Protein AF-A0A962FN73-F1 (afdb_monomer)

Foldseek 3Di:
DDDDPPPPPQPQAEFEEEEAELDDCVVVQVVVCVVCVVVRYRYHYHYDDHPCNLVQLVDLPDD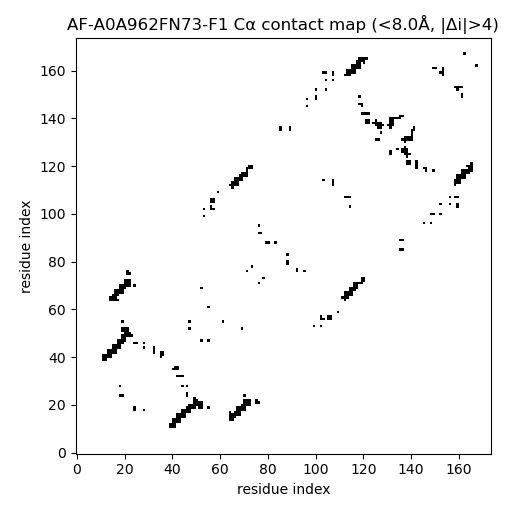QGQAYEYEDECCSQQVDDPPDDLVVSLVSSVVVLVSNLVSNLSSLVNHVHAYEYEQYAQDPDWPVPPCLCPDSRTSVVSSCVSVVSLVVSCVVRVSYHYDYPNVVCVVVDD

Radius of gyration: 19.46 Å; Cα contacts (8 Å, |Δi|>4): 251; chains: 1; bounding box: 41×28×82 Å

Solvent-accessible surface area (backbone atoms only — not comparable to full-atom values): 9858 Å² total; 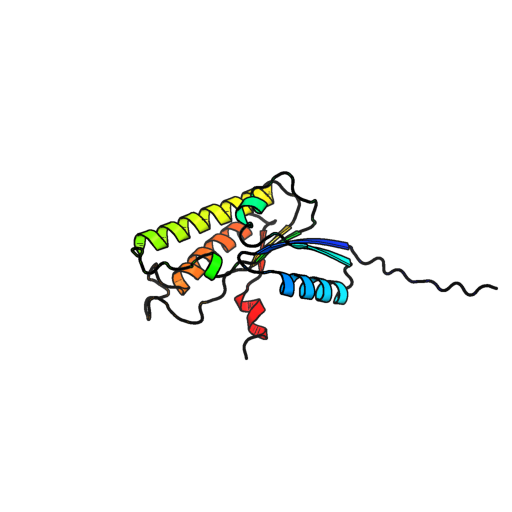per-residue (Å²): 138,81,87,77,80,78,77,77,72,74,85,42,57,71,46,34,36,36,39,31,17,53,50,90,51,67,67,58,53,54,50,49,46,50,55,38,44,78,73,49,31,44,65,49,78,46,74,56,63,73,71,41,45,66,63,57,40,66,48,84,88,61,81,94,43,58,28,36,40,39,44,56,45,63,61,66,64,60,66,79,59,86,90,52,58,64,72,59,54,43,50,53,41,51,52,50,44,52,53,50,52,51,32,52,51,51,32,42,72,76,39,94,30,38,34,37,34,39,34,56,50,81,60,95,62,66,68,44,59,97,39,10,70,78,35,76,73,3,40,47,26,46,37,48,53,49,43,47,54,50,51,56,46,32,75,76,35,86,43,38,44,77,40,58,38,53,68,67,41,61,83,69,60,132

Sequence (174 aa):
MPIGSDETSSSGQSVRLRLLGFSTTDILAKELTRSLAEIGFDSRISQADFGVVMPELMRRDGEAVDGVVVVTDPRGFHARDWRQPSVVAQRHVEEKTIAFVLALDGFAAASPSQVLVTTLPQSAAPLAGALDGHHPDGAAFLVHAFNGALRELARRNPRVGLIDADLAMAAVAP

Mean predicted aligned error: 6.95 Å

Structure (mmCIF, N/CA/C/O backbone):
data_AF-A0A962FN73-F1
#
_entry.id   AF-A0A962FN73-F1
#
loop_
_atom_site.group_PDB
_atom_site.id
_atom_site.type_symbol
_atom_site.label_atom_id
_atom_site.label_alt_id
_atom_site.label_comp_id
_atom_site.label_asym_id
_atom_site.label_entity_id
_atom_site.label_seq_id
_atom_site.pdbx_PDB_ins_code
_atom_site.Cartn_x
_atom_site.Cartn_y
_atom_site.Cartn_z
_atom_site.occupancy
_atom_site.B_iso_or_equiv
_atom_site.auth_seq_id
_atom_site.auth_comp_id
_atom_site.auth_asym_id
_atom_site.auth_atom_id
_atom_site.pdbx_PDB_model_num
ATOM 1 N N . MET A 1 1 ? -8.316 -5.880 57.727 1.00 42.09 1 MET A N 1
ATOM 2 C CA . MET A 1 1 ? -7.790 -5.057 56.622 1.00 42.09 1 MET A CA 1
ATOM 3 C C . MET A 1 1 ? -7.198 -5.990 55.578 1.00 42.09 1 MET A C 1
ATOM 5 O O . MET A 1 1 ? -6.193 -6.615 55.894 1.00 42.09 1 MET A O 1
ATOM 9 N N . PRO A 1 2 ? -7.806 -6.158 54.396 1.00 45.19 2 PRO A N 1
ATOM 10 C CA . PRO A 1 2 ? -7.115 -6.716 53.246 1.00 45.19 2 PRO A CA 1
ATOM 11 C C . PRO A 1 2 ? -6.545 -5.570 52.400 1.00 45.19 2 PRO A C 1
ATOM 13 O O . PRO A 1 2 ? -7.240 -4.601 52.100 1.00 45.19 2 PRO A O 1
ATOM 16 N N . ILE A 1 3 ? -5.262 -5.671 52.064 1.00 46.31 3 ILE A N 1
ATOM 17 C CA . ILE A 1 3 ? -4.584 -4.797 51.106 1.00 46.31 3 ILE A CA 1
ATOM 18 C C . ILE A 1 3 ? -5.033 -5.287 49.729 1.00 46.31 3 ILE A C 1
ATOM 20 O O . ILE A 1 3 ? -4.580 -6.333 49.269 1.00 46.31 3 ILE A O 1
ATOM 24 N N . GLY A 1 4 ? -6.003 -4.594 49.133 1.00 43.25 4 GLY A N 1
ATOM 25 C CA . GLY A 1 4 ? -6.380 -4.810 47.743 1.00 43.25 4 GLY A CA 1
ATOM 26 C C . GLY A 1 4 ? -5.234 -4.338 46.861 1.00 43.25 4 GLY A C 1
ATOM 27 O O . GLY A 1 4 ? -4.915 -3.153 46.838 1.00 43.25 4 GLY A O 1
ATOM 28 N N . SER A 1 5 ? -4.580 -5.274 46.184 1.00 46.34 5 SER A N 1
ATOM 29 C CA . SER A 1 5 ? -3.773 -4.979 45.011 1.00 46.34 5 SER A CA 1
ATOM 30 C C . SER A 1 5 ? -4.728 -4.530 43.910 1.00 46.34 5 SER A C 1
ATOM 32 O O . SER A 1 5 ? -5.339 -5.365 43.244 1.00 46.34 5 SER A O 1
ATOM 34 N N . ASP A 1 6 ? -4.885 -3.214 43.772 1.00 41.16 6 ASP A N 1
ATOM 35 C CA . ASP A 1 6 ? -5.374 -2.592 42.546 1.00 41.16 6 ASP A CA 1
ATOM 36 C C . ASP A 1 6 ? -4.400 -2.977 41.425 1.00 41.16 6 ASP A C 1
ATOM 38 O O . ASP A 1 6 ? -3.370 -2.335 41.210 1.00 41.16 6 ASP A O 1
ATOM 42 N N . GLU A 1 7 ? -4.708 -4.068 40.723 1.00 44.53 7 GLU A N 1
ATOM 43 C CA . GLU A 1 7 ? -4.303 -4.227 39.334 1.00 44.53 7 GLU A CA 1
ATOM 44 C C . GLU A 1 7 ? -4.974 -3.088 38.571 1.00 44.53 7 GLU A C 1
ATOM 46 O O . GLU A 1 7 ? -6.125 -3.174 38.139 1.00 44.53 7 GLU A O 1
ATOM 51 N N . THR A 1 8 ? -4.248 -1.981 38.440 1.00 46.69 8 THR A N 1
ATOM 52 C CA . THR A 1 8 ? -4.511 -0.939 37.459 1.00 46.69 8 THR A CA 1
ATOM 53 C C . THR A 1 8 ? -4.423 -1.571 36.076 1.00 46.69 8 THR A C 1
ATOM 55 O O . THR A 1 8 ? -3.406 -1.507 35.390 1.00 46.69 8 THR A O 1
ATOM 58 N N . SER A 1 9 ? -5.519 -2.211 35.671 1.00 48.31 9 SER A N 1
ATOM 59 C CA . SER A 1 9 ? -5.828 -2.507 34.282 1.00 48.31 9 SER A CA 1
ATOM 60 C C . SER A 1 9 ? -5.787 -1.167 33.561 1.00 48.31 9 SER A C 1
ATOM 62 O O . SER A 1 9 ? -6.710 -0.359 33.691 1.00 48.31 9 SER A O 1
ATOM 64 N N . SER A 1 10 ? -4.680 -0.873 32.877 1.00 51.28 10 SER A N 1
ATOM 65 C CA . SER A 1 10 ? -4.642 0.259 31.968 1.00 51.28 10 SER A CA 1
ATOM 66 C C . SER A 1 10 ? -5.761 0.021 30.965 1.00 51.28 10 SER A C 1
ATOM 68 O O . SER A 1 10 ? -5.783 -0.975 30.245 1.00 51.28 10 SER A O 1
ATOM 70 N N . SER A 1 11 ? -6.749 0.911 30.957 1.00 58.22 11 SER A N 1
ATOM 71 C CA . SER A 1 11 ? -7.767 0.960 29.916 1.00 58.22 11 SER A CA 1
ATOM 72 C C . SER A 1 11 ? -7.097 1.465 28.636 1.00 58.22 11 SER A C 1
ATOM 74 O O . SER A 1 11 ? -7.321 2.599 28.211 1.00 58.22 11 SER A O 1
ATOM 76 N N . GLY A 1 12 ? -6.174 0.669 28.094 1.00 62.47 12 GLY A N 1
ATOM 77 C CA . GLY A 1 12 ? -5.515 0.936 26.831 1.00 62.47 12 GLY A CA 1
ATOM 78 C C . GLY A 1 12 ? -6.578 0.988 25.747 1.00 62.47 12 GLY A C 1
ATOM 79 O O . GLY A 1 12 ? -7.480 0.150 25.698 1.00 62.47 12 GLY A O 1
ATOM 80 N N . GLN A 1 13 ? -6.515 2.010 24.903 1.00 84.38 13 GLN A N 1
ATOM 81 C CA . GLN A 1 13 ? -7.377 2.079 23.736 1.00 84.38 13 GLN A CA 1
ATOM 82 C C . GLN A 1 13 ? -7.058 0.866 22.852 1.00 84.38 13 GLN A C 1
ATOM 84 O O . GLN A 1 13 ? -5.897 0.644 22.506 1.00 84.38 13 GLN A O 1
ATOM 89 N N . SER A 1 14 ? -8.066 0.050 22.533 1.00 91.88 14 SER A N 1
ATOM 90 C CA . SER A 1 14 ? -7.858 -1.115 21.674 1.00 91.88 14 SER A CA 1
ATOM 91 C C . SER A 1 14 ? -7.937 -0.730 20.198 1.00 91.88 14 SER A C 1
ATOM 93 O O . SER A 1 14 ? -8.716 0.146 19.814 1.00 91.88 14 SER A O 1
ATOM 95 N N . VAL A 1 15 ? -7.112 -1.367 19.366 1.00 94.44 15 VAL A N 1
ATOM 96 C CA . VAL A 1 15 ? -7.082 -1.158 17.915 1.00 94.44 15 VAL A CA 1
ATOM 97 C C . VAL A 1 15 ? -6.972 -2.487 17.173 1.00 94.44 15 VAL A C 1
ATOM 99 O O . VAL A 1 15 ? -6.118 -3.325 17.464 1.00 94.44 15 VAL A O 1
ATOM 102 N N . ARG A 1 16 ? -7.840 -2.693 16.184 1.00 95.81 16 ARG A N 1
ATOM 103 C CA . ARG A 1 16 ? -7.849 -3.869 15.309 1.00 95.81 16 ARG A CA 1
ATOM 104 C C . ARG A 1 16 ? -7.348 -3.477 13.933 1.00 95.81 16 ARG A C 1
ATOM 106 O O . ARG A 1 16 ? -7.967 -2.650 13.262 1.00 95.81 16 ARG A O 1
ATOM 113 N N . LEU A 1 17 ? -6.252 -4.088 13.503 1.00 96.25 17 LEU A N 1
ATOM 114 C CA . LEU A 1 17 ? -5.633 -3.812 12.212 1.00 96.25 17 LEU A CA 1
ATOM 115 C C . LEU A 1 17 ? -5.621 -5.063 11.339 1.00 96.25 17 LEU A C 1
ATOM 117 O O . LEU A 1 17 ? -5.281 -6.150 11.802 1.00 96.25 17 LEU A O 1
ATOM 121 N N . ARG A 1 18 ? -5.934 -4.890 10.055 1.00 95.94 18 ARG A N 1
ATOM 122 C CA . ARG A 1 18 ? -5.724 -5.908 9.020 1.00 95.94 18 ARG A CA 1
ATOM 123 C C . ARG A 1 18 ? -4.484 -5.557 8.209 1.00 95.94 18 ARG A C 1
ATOM 125 O O . ARG A 1 18 ? -4.452 -4.501 7.585 1.00 95.94 18 ARG A O 1
ATOM 132 N N . LEU A 1 19 ? -3.489 -6.436 8.175 1.00 95.69 19 LEU A N 1
ATOM 133 C CA . LEU A 1 19 ? -2.305 -6.291 7.329 1.00 95.69 19 LEU A CA 1
ATOM 134 C C . LEU A 1 19 ? -2.479 -7.058 6.022 1.00 95.69 19 LEU A C 1
ATOM 136 O O . LEU A 1 19 ? -2.684 -8.273 6.024 1.00 95.69 19 LEU A O 1
ATOM 140 N N . LEU A 1 20 ? -2.344 -6.340 4.911 1.00 95.12 20 LEU A N 1
ATOM 141 C CA . LEU A 1 20 ? -2.320 -6.878 3.558 1.00 95.12 20 LEU A CA 1
ATOM 142 C C . LEU A 1 20 ? -0.944 -6.589 2.958 1.00 95.12 20 LEU A C 1
ATOM 144 O O . LEU A 1 20 ? -0.467 -5.460 3.033 1.00 95.12 20 LEU A O 1
ATOM 148 N N . GLY A 1 21 ? -0.302 -7.583 2.354 1.00 92.44 21 GLY A N 1
ATOM 149 C CA . GLY A 1 21 ? 1.018 -7.406 1.757 1.00 92.44 21 GLY A CA 1
ATOM 1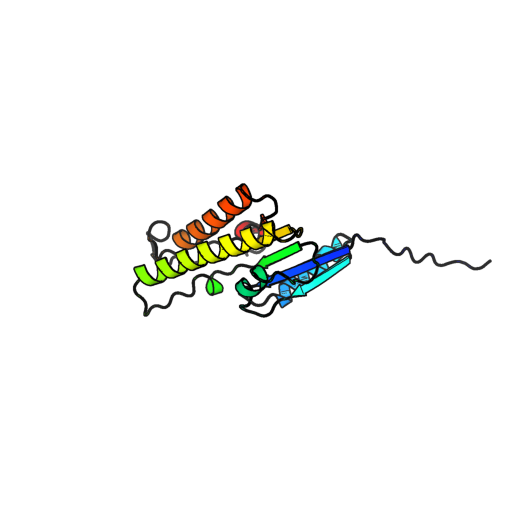50 C C . GLY A 1 21 ? 1.145 -8.111 0.419 1.00 92.44 21 GLY A C 1
ATOM 151 O O . GLY A 1 21 ? 0.646 -9.222 0.234 1.00 92.44 21 GLY A O 1
ATOM 152 N N . PHE A 1 22 ? 1.853 -7.470 -0.508 1.00 88.00 22 PHE A N 1
ATOM 153 C CA . PHE A 1 22 ? 2.365 -8.145 -1.704 1.00 88.00 22 PHE A CA 1
ATOM 154 C C . PHE A 1 22 ? 3.595 -9.020 -1.405 1.00 88.00 22 PHE A C 1
ATOM 156 O O . PHE A 1 22 ? 3.986 -9.818 -2.250 1.00 88.00 22 PHE A O 1
ATOM 163 N N . SER A 1 23 ? 4.142 -8.911 -0.190 1.00 85.50 23 SER A N 1
ATOM 164 C CA . SER A 1 23 ? 5.214 -9.718 0.398 1.00 85.50 23 SER A CA 1
ATOM 165 C C . SER A 1 23 ? 4.842 -10.165 1.820 1.00 85.50 23 SER A C 1
ATOM 167 O O . SER A 1 23 ? 3.742 -9.882 2.299 1.00 85.50 23 SER A O 1
ATOM 169 N N . THR A 1 24 ? 5.716 -10.929 2.482 1.00 86.88 24 THR A N 1
ATOM 170 C CA . THR A 1 24 ? 5.463 -11.429 3.841 1.00 86.88 24 THR A CA 1
ATOM 171 C C . THR A 1 24 ? 5.388 -10.280 4.846 1.00 86.88 24 THR A C 1
ATOM 173 O O . THR A 1 24 ? 6.237 -9.391 4.864 1.00 86.88 24 THR A O 1
ATOM 176 N N . THR A 1 25 ? 4.374 -10.301 5.711 1.00 91.50 25 THR A N 1
ATOM 177 C CA . THR A 1 25 ? 4.099 -9.220 6.676 1.00 91.50 25 THR A CA 1
ATOM 178 C C . THR A 1 25 ? 4.397 -9.607 8.125 1.00 91.50 25 THR A C 1
ATOM 180 O O . THR A 1 25 ? 4.165 -8.803 9.021 1.00 91.50 25 THR A O 1
ATOM 183 N N . ASP A 1 26 ? 4.952 -10.798 8.378 1.00 92.88 26 ASP A N 1
ATOM 184 C CA . ASP A 1 26 ? 5.084 -11.371 9.731 1.00 92.88 26 ASP A CA 1
ATOM 185 C C . ASP A 1 26 ? 5.976 -10.551 10.655 1.00 92.88 26 ASP A C 1
ATOM 187 O O . ASP A 1 26 ? 5.683 -10.381 11.837 1.00 92.88 26 ASP A O 1
ATOM 191 N N . ILE A 1 27 ? 7.080 -10.037 10.112 1.00 92.12 27 ILE A N 1
ATOM 192 C CA . ILE A 1 27 ? 8.000 -9.186 10.868 1.00 92.12 27 ILE A CA 1
ATOM 193 C C . ILE A 1 27 ? 7.311 -7.859 11.185 1.00 92.12 27 ILE A C 1
ATOM 195 O O . ILE A 1 27 ? 7.310 -7.432 12.335 1.00 92.12 27 ILE A O 1
ATOM 199 N N . LEU A 1 28 ? 6.653 -7.250 10.194 1.00 92.00 28 LEU A N 1
ATOM 200 C CA . LEU A 1 28 ? 5.936 -5.996 10.392 1.00 92.00 28 LEU A CA 1
ATOM 201 C C . LEU A 1 28 ? 4.799 -6.144 11.409 1.00 92.00 28 LEU A C 1
ATOM 203 O O . LEU A 1 28 ? 4.625 -5.264 12.239 1.00 92.00 28 LEU A O 1
ATOM 207 N N . ALA A 1 29 ? 4.050 -7.247 11.381 1.00 95.25 29 ALA A N 1
ATOM 208 C CA . ALA A 1 29 ? 2.982 -7.507 12.341 1.00 95.25 29 ALA A CA 1
ATOM 209 C C . ALA A 1 29 ? 3.516 -7.553 13.778 1.00 95.25 29 ALA A C 1
ATOM 211 O O . ALA A 1 29 ? 2.971 -6.891 14.658 1.00 95.25 29 ALA A O 1
ATOM 212 N N . LYS A 1 30 ? 4.622 -8.274 14.003 1.00 95.06 30 LYS A N 1
ATOM 213 C CA . LYS A 1 30 ? 5.272 -8.361 15.319 1.00 95.06 30 LYS A CA 1
ATOM 214 C C . LYS A 1 30 ? 5.766 -7.002 15.807 1.00 95.06 30 LYS A C 1
ATOM 216 O O . LYS A 1 30 ? 5.505 -6.642 16.954 1.00 95.06 30 LYS A O 1
ATOM 221 N N . GLU A 1 31 ? 6.440 -6.249 14.942 1.00 94.25 31 GLU A N 1
ATOM 222 C CA . GLU A 1 31 ? 6.959 -4.929 15.308 1.00 94.25 31 GLU A CA 1
ATOM 223 C C . GLU A 1 31 ? 5.833 -3.913 15.523 1.00 94.25 31 GLU A C 1
ATOM 225 O O . GLU A 1 31 ? 5.879 -3.163 16.489 1.00 94.25 31 GLU A O 1
ATOM 230 N N . LEU A 1 32 ? 4.766 -3.934 14.717 1.00 93.94 32 LEU A N 1
ATOM 231 C CA . LEU A 1 32 ? 3.600 -3.075 14.937 1.00 93.94 32 LEU A CA 1
ATOM 232 C C . LEU A 1 32 ? 2.922 -3.370 16.274 1.00 93.94 32 LEU A C 1
ATOM 234 O O . LEU A 1 32 ? 2.598 -2.431 16.997 1.00 93.94 32 LEU A O 1
ATOM 238 N N . THR A 1 33 ? 2.736 -4.645 16.633 1.00 94.81 33 THR A N 1
ATOM 239 C CA . THR A 1 33 ? 2.184 -5.009 17.945 1.00 94.81 33 THR A CA 1
ATOM 240 C C . THR A 1 33 ? 3.042 -4.447 19.073 1.00 94.81 33 THR A C 1
ATOM 242 O O . THR A 1 33 ? 2.511 -3.868 20.021 1.00 94.81 33 THR A O 1
ATOM 245 N N . ARG A 1 34 ? 4.367 -4.569 18.953 1.00 94.56 34 ARG A N 1
ATOM 246 C CA . ARG A 1 34 ? 5.306 -4.023 19.931 1.00 94.56 34 ARG A CA 1
ATOM 247 C C . ARG A 1 34 ? 5.226 -2.496 20.010 1.00 94.56 34 ARG A C 1
ATOM 249 O O . ARG A 1 34 ? 5.046 -1.965 21.100 1.00 94.56 34 ARG A O 1
ATOM 256 N N . SER A 1 35 ? 5.329 -1.794 18.884 1.00 93.25 35 SER A N 1
ATOM 257 C CA . SER A 1 35 ? 5.312 -0.329 18.850 1.00 93.25 35 SER A CA 1
ATOM 258 C C . SER A 1 35 ? 3.990 0.246 19.356 1.00 93.25 35 SER A C 1
ATOM 260 O O . SER A 1 35 ? 4.001 1.244 20.067 1.00 93.25 35 SER A O 1
ATOM 262 N N . LEU A 1 36 ? 2.854 -0.389 19.045 1.00 93.62 36 LEU A N 1
ATOM 263 C CA . LEU A 1 36 ? 1.543 0.015 19.562 1.00 93.62 36 LEU A CA 1
ATOM 264 C C . LEU A 1 36 ? 1.450 -0.170 21.082 1.00 93.62 36 LEU A C 1
ATOM 266 O O . LEU A 1 36 ? 0.940 0.713 21.771 1.00 93.62 36 LEU A O 1
ATOM 270 N N . ALA A 1 37 ? 1.999 -1.261 21.618 1.00 93.31 37 ALA A N 1
ATOM 271 C CA . ALA A 1 37 ? 2.064 -1.467 23.062 1.00 93.31 37 ALA A CA 1
ATOM 272 C C . ALA A 1 37 ? 2.944 -0.410 23.758 1.00 93.31 37 ALA A C 1
ATOM 274 O O . ALA A 1 37 ? 2.572 0.094 24.817 1.00 93.31 37 ALA A O 1
ATOM 275 N N . GLU A 1 38 ? 4.069 -0.018 23.147 1.00 94.06 38 GLU A N 1
ATOM 276 C CA . GLU A 1 38 ? 4.961 1.033 23.666 1.00 94.06 38 GLU A CA 1
ATOM 277 C C . GLU A 1 38 ? 4.265 2.405 23.772 1.00 94.06 38 GLU A C 1
ATOM 279 O O . GLU A 1 38 ? 4.593 3.190 24.661 1.00 94.06 38 GLU A O 1
ATOM 284 N N . ILE A 1 39 ? 3.262 2.674 22.927 1.00 92.75 39 ILE A N 1
ATOM 285 C CA . ILE A 1 39 ? 2.429 3.888 22.990 1.00 92.75 39 ILE A CA 1
ATOM 286 C C . ILE A 1 39 ? 1.087 3.682 23.722 1.00 92.75 39 ILE A C 1
ATOM 288 O O . ILE A 1 39 ? 0.227 4.561 23.686 1.00 92.75 39 ILE A O 1
ATOM 292 N N . GLY A 1 40 ? 0.904 2.548 24.409 1.00 93.12 40 GLY A N 1
ATOM 293 C CA . GLY A 1 40 ? -0.238 2.287 25.295 1.00 93.12 40 GLY A CA 1
ATOM 294 C C . GLY A 1 40 ? -1.506 1.746 24.624 1.00 93.12 40 GLY A C 1
ATOM 295 O O . GLY A 1 40 ? -2.572 1.777 25.242 1.00 93.12 40 GLY A O 1
ATOM 296 N N . PHE A 1 41 ? -1.415 1.253 23.387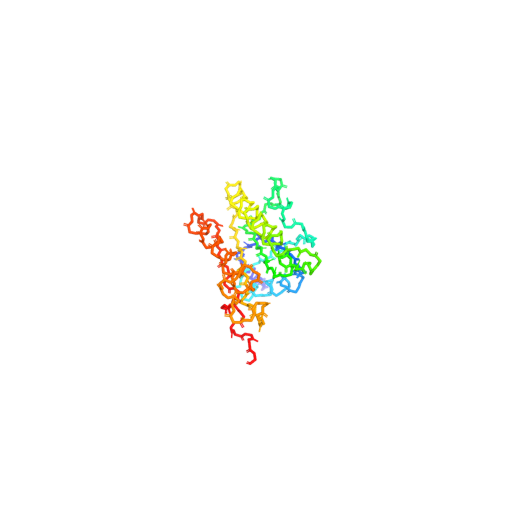 1.00 93.94 41 PHE A N 1
ATOM 297 C CA . PHE A 1 41 ? -2.532 0.612 22.689 1.00 93.94 41 PHE A CA 1
ATOM 298 C C . PHE A 1 41 ? -2.516 -0.906 22.876 1.00 93.94 41 PHE A C 1
ATOM 300 O O . PHE A 1 41 ? -1.475 -1.552 22.744 1.00 93.94 41 PHE A O 1
ATOM 307 N N . ASP A 1 42 ? -3.697 -1.482 23.098 1.00 93.88 42 ASP A N 1
ATOM 308 C CA . ASP A 1 42 ? -3.907 -2.924 22.961 1.00 93.88 42 ASP A CA 1
ATOM 309 C C . ASP A 1 42 ? -4.227 -3.234 21.494 1.00 93.88 42 ASP A C 1
ATOM 311 O O . ASP A 1 42 ? -5.219 -2.750 20.949 1.00 93.88 42 ASP A O 1
ATOM 315 N N . SER A 1 43 ? -3.368 -3.991 20.814 1.00 94.38 43 SER A N 1
ATOM 316 C CA . SER A 1 43 ? -3.486 -4.192 19.370 1.00 94.38 43 SER A CA 1
ATOM 317 C C . SER A 1 43 ? -3.824 -5.631 19.009 1.00 94.38 43 SER A C 1
ATOM 319 O O . SER A 1 43 ? -3.159 -6.581 19.418 1.00 94.38 43 SER A O 1
ATOM 321 N N . ARG A 1 44 ? -4.838 -5.792 18.155 1.00 95.56 44 ARG A N 1
ATOM 322 C CA . ARG A 1 44 ? -5.158 -7.057 17.497 1.00 95.56 44 ARG A CA 1
ATOM 323 C C . ARG A 1 44 ? -4.861 -6.929 16.013 1.00 95.56 44 ARG A C 1
ATOM 325 O O . ARG A 1 44 ? -5.621 -6.312 15.271 1.00 95.56 44 ARG A O 1
ATOM 332 N N . ILE A 1 45 ? -3.754 -7.520 15.584 1.00 95.62 45 ILE A N 1
ATOM 333 C CA . ILE A 1 45 ? -3.303 -7.467 14.195 1.00 95.62 45 ILE A CA 1
ATOM 334 C C . ILE A 1 45 ? -3.588 -8.814 13.530 1.00 95.62 45 ILE A C 1
ATOM 336 O O . ILE A 1 45 ? -3.071 -9.840 13.966 1.00 95.62 45 ILE A O 1
ATOM 340 N N . SER A 1 46 ? -4.412 -8.822 12.481 1.00 95.12 46 SER A N 1
ATOM 341 C CA . SER A 1 46 ? -4.633 -10.001 11.639 1.00 95.12 46 SER A CA 1
ATOM 342 C C . SER A 1 46 ? -3.943 -9.820 10.286 1.00 95.12 46 SER A C 1
ATOM 344 O O . SER A 1 46 ? -3.973 -8.740 9.701 1.00 95.12 46 SER A O 1
ATOM 346 N N . GLN A 1 47 ? -3.307 -10.872 9.773 1.00 94.81 47 GLN A N 1
ATOM 347 C CA . GLN A 1 47 ? -2.588 -10.848 8.493 1.00 94.81 47 GLN A CA 1
ATOM 348 C C . GLN A 1 47 ? -3.352 -11.634 7.429 1.00 94.81 47 GLN A C 1
ATOM 350 O O . GLN A 1 47 ? -3.965 -12.664 7.730 1.00 94.81 47 GLN A O 1
ATOM 355 N N . ALA A 1 48 ? -3.357 -11.130 6.200 1.00 92.31 48 ALA A N 1
ATOM 356 C CA . ALA A 1 48 ? -3.799 -11.893 5.042 1.00 92.31 48 ALA A CA 1
ATOM 357 C C . ALA A 1 48 ? -2.660 -12.725 4.457 1.00 92.31 48 ALA A C 1
ATOM 359 O O . ALA A 1 48 ? -1.484 -12.393 4.626 1.00 92.31 48 ALA A O 1
ATOM 360 N N . ASP A 1 49 ? -3.033 -13.782 3.738 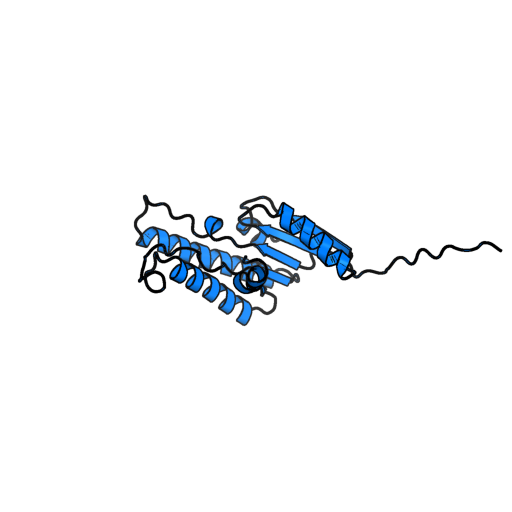1.00 87.50 49 ASP A N 1
ATOM 361 C CA . ASP A 1 49 ? -2.073 -14.602 3.012 1.00 87.50 49 ASP A CA 1
ATOM 362 C C . ASP A 1 49 ? -1.342 -13.786 1.934 1.00 87.50 49 ASP A C 1
ATOM 364 O O . ASP A 1 49 ? -1.830 -12.783 1.400 1.00 87.50 49 ASP A O 1
ATOM 368 N N . PHE A 1 50 ? -0.143 -14.241 1.585 1.00 80.75 50 PHE A N 1
ATOM 369 C CA . PHE A 1 50 ? 0.648 -13.635 0.522 1.00 80.75 50 PHE A CA 1
ATOM 370 C C . PHE A 1 50 ? -0.119 -13.624 -0.812 1.00 80.75 50 PHE A C 1
ATOM 372 O O . PHE A 1 50 ? -0.691 -14.630 -1.230 1.00 80.75 50 PHE A O 1
ATOM 379 N N . GLY A 1 51 ? -0.090 -12.485 -1.511 1.00 77.44 51 GLY A N 1
ATOM 380 C CA . GLY A 1 51 ? -0.661 -12.356 -2.855 1.00 77.44 51 GLY A CA 1
ATOM 381 C C . GLY A 1 51 ? -2.184 -12.193 -2.911 1.00 77.44 51 GLY A C 1
ATOM 382 O O . GLY A 1 51 ? -2.736 -12.122 -4.008 1.00 77.44 51 GLY A O 1
ATOM 383 N N . VAL A 1 52 ? -2.875 -12.075 -1.769 1.00 88.25 52 VAL A N 1
ATOM 384 C CA . VAL A 1 52 ? -4.346 -11.934 -1.724 1.00 88.25 52 VAL A CA 1
ATOM 385 C C . VAL A 1 52 ? -4.835 -10.502 -1.488 1.00 88.25 52 VAL A C 1
ATOM 387 O O . VAL A 1 52 ? -6.018 -10.294 -1.232 1.00 88.25 52 VAL A O 1
ATOM 390 N N . VAL A 1 53 ? -3.957 -9.500 -1.629 1.00 92.12 53 VAL A N 1
ATOM 391 C CA . VAL A 1 53 ? -4.297 -8.075 -1.438 1.00 92.12 53 VAL A CA 1
ATOM 392 C C . VAL A 1 53 ? -5.524 -7.676 -2.261 1.00 92.12 53 VAL A C 1
ATOM 394 O O . VAL A 1 53 ? -6.474 -7.122 -1.720 1.00 92.12 53 VAL A O 1
ATOM 397 N N . MET A 1 54 ? -5.528 -7.992 -3.560 1.00 92.31 54 MET A N 1
ATOM 398 C CA . MET A 1 54 ? -6.630 -7.629 -4.457 1.00 92.31 54 MET A CA 1
ATOM 399 C C . MET A 1 54 ? -7.951 -8.324 -4.070 1.00 92.31 54 MET A C 1
ATOM 401 O O . MET A 1 54 ? -8.935 -7.615 -3.866 1.00 92.31 54 MET A O 1
ATOM 405 N N . PRO A 1 55 ? -8.004 -9.664 -3.902 1.00 91.69 55 PRO A N 1
ATOM 406 C CA . PRO A 1 55 ? -9.195 -10.336 -3.382 1.00 91.69 55 PRO A CA 1
ATOM 407 C C . PRO A 1 55 ? -9.711 -9.781 -2.048 1.00 91.69 55 PRO A C 1
ATOM 409 O O . PRO A 1 55 ? -10.918 -9.616 -1.896 1.00 91.69 55 PRO A O 1
ATOM 412 N N . GLU A 1 56 ? -8.827 -9.469 -1.097 1.00 92.25 56 GLU A N 1
ATOM 413 C CA . GLU A 1 56 ? -9.221 -8.938 0.216 1.00 92.25 56 GLU A CA 1
ATOM 414 C C . GLU A 1 56 ? -9.820 -7.534 0.118 1.00 92.25 56 GLU A C 1
ATOM 416 O O . GLU A 1 56 ? -10.848 -7.273 0.736 1.00 92.25 56 GLU A O 1
ATOM 421 N N . LEU A 1 57 ? -9.251 -6.652 -0.710 1.00 91.75 57 LEU A N 1
ATOM 422 C CA . LEU A 1 57 ? -9.816 -5.317 -0.945 1.00 91.75 57 LEU A CA 1
ATOM 423 C C . LEU A 1 57 ? -11.184 -5.370 -1.641 1.00 91.75 57 LEU A C 1
ATOM 425 O O . LEU A 1 57 ? -12.000 -4.467 -1.481 1.00 91.75 57 LEU A O 1
ATOM 429 N N . MET A 1 58 ? -11.459 -6.425 -2.410 1.00 90.81 58 MET A N 1
ATOM 430 C CA . MET A 1 58 ? -12.754 -6.616 -3.071 1.00 90.81 58 MET A CA 1
ATOM 431 C C . MET A 1 58 ? -13.780 -7.343 -2.191 1.00 90.81 58 MET A C 1
ATOM 433 O O . MET A 1 58 ? -14.966 -7.385 -2.538 1.00 90.81 58 MET A O 1
ATOM 437 N N . ARG A 1 59 ? -13.355 -7.925 -1.064 1.00 87.56 59 ARG A N 1
ATOM 438 C CA . ARG A 1 59 ? -14.231 -8.688 -0.176 1.00 87.56 59 ARG A CA 1
ATOM 439 C C . ARG A 1 59 ? -15.136 -7.744 0.613 1.00 87.56 59 ARG A C 1
ATOM 441 O O . ARG A 1 59 ? -14.673 -6.826 1.279 1.00 87.56 59 ARG A O 1
ATOM 448 N N . ARG A 1 60 ? -16.445 -8.001 0.558 1.00 76.38 60 ARG A N 1
ATOM 449 C CA . ARG A 1 60 ? -17.460 -7.204 1.272 1.00 76.38 60 ARG A CA 1
ATOM 450 C C . ARG A 1 60 ? -17.724 -7.694 2.694 1.00 76.38 60 ARG A C 1
ATOM 452 O O . ARG A 1 60 ? -18.055 -6.894 3.559 1.00 76.38 60 ARG A O 1
ATOM 459 N N . ASP A 1 61 ? -17.485 -8.978 2.946 1.00 78.44 61 ASP A N 1
ATOM 460 C CA . ASP A 1 61 ? -17.809 -9.641 4.215 1.00 78.44 61 ASP A CA 1
ATOM 461 C C . ASP A 1 61 ? -16.546 -9.796 5.083 1.00 78.44 61 ASP A C 1
ATOM 463 O O . ASP A 1 61 ? -16.208 -10.876 5.575 1.00 78.44 61 ASP A O 1
ATOM 467 N N . GLY A 1 62 ? -15.769 -8.715 5.164 1.00 74.31 62 GLY A N 1
ATOM 468 C CA . GLY A 1 62 ? -14.502 -8.661 5.887 1.00 74.31 62 GLY A CA 1
ATOM 469 C C . GLY A 1 62 ? -14.661 -8.763 7.405 1.00 74.31 62 GLY A C 1
ATOM 470 O O . GLY A 1 62 ? -15.730 -8.522 7.963 1.00 74.31 62 GLY A O 1
ATOM 471 N N . GLU A 1 63 ? -13.565 -9.094 8.089 1.00 80.62 63 GLU A N 1
ATOM 472 C CA . GLU A 1 63 ? -13.486 -8.928 9.543 1.00 80.62 63 GLU A CA 1
ATOM 473 C C . GLU A 1 63 ? -13.686 -7.444 9.894 1.00 80.62 63 GLU A C 1
ATOM 475 O O . GLU A 1 63 ? -13.131 -6.564 9.232 1.00 80.62 63 GLU A O 1
ATOM 480 N N . ALA A 1 64 ? -14.472 -7.154 10.934 1.00 86.38 64 ALA A N 1
ATOM 481 C CA . ALA A 1 64 ? -14.627 -5.788 11.419 1.00 86.38 64 ALA A CA 1
ATOM 482 C C . ALA A 1 64 ? -13.308 -5.317 12.053 1.00 86.38 64 ALA A C 1
ATOM 484 O O . ALA A 1 64 ? -12.940 -5.770 13.140 1.00 86.38 64 ALA A O 1
ATOM 485 N N . VAL A 1 65 ? -12.622 -4.399 11.376 1.00 93.75 65 VAL A N 1
ATOM 486 C CA . VAL A 1 65 ? -11.342 -3.820 11.799 1.00 93.75 65 VAL A CA 1
ATOM 487 C C . VAL A 1 65 ? -11.418 -2.298 11.821 1.00 93.75 65 VAL A C 1
ATOM 489 O O . VAL A 1 65 ? -12.221 -1.692 11.111 1.00 93.75 65 VAL A O 1
ATOM 492 N N . ASP A 1 66 ? -10.571 -1.675 12.630 1.00 94.31 66 ASP A N 1
ATOM 493 C CA . ASP A 1 66 ? -10.513 -0.217 12.757 1.00 94.31 66 ASP A CA 1
ATOM 494 C C . ASP A 1 66 ? -9.656 0.389 11.631 1.00 94.31 66 ASP A C 1
ATOM 496 O O . ASP A 1 66 ? -9.940 1.482 11.136 1.00 94.31 66 ASP A O 1
ATOM 500 N N . GLY A 1 67 ? -8.664 -0.368 11.146 1.00 94.88 67 GLY A N 1
ATOM 501 C CA . GLY A 1 67 ? -7.853 0.010 9.994 1.00 94.88 67 GLY A CA 1
ATOM 502 C C . GLY A 1 67 ? -7.337 -1.170 9.173 1.00 94.88 67 GLY A C 1
ATOM 503 O O . GLY A 1 67 ? -7.185 -2.290 9.662 1.00 94.88 67 GLY A O 1
ATOM 504 N N . VAL A 1 68 ? -7.037 -0.896 7.908 1.00 96.38 68 VAL A N 1
ATOM 505 C CA . VAL A 1 68 ? -6.342 -1.794 6.986 1.00 96.38 68 VAL A CA 1
ATOM 506 C C . VAL A 1 68 ? -5.023 -1.148 6.599 1.00 96.38 68 VAL A C 1
ATOM 508 O O . VAL A 1 68 ? -5.000 0.002 6.174 1.00 96.38 68 VAL A O 1
ATOM 511 N N . VAL A 1 69 ? -3.929 -1.888 6.721 1.00 96.44 69 VAL A N 1
ATOM 512 C CA . VAL A 1 69 ? -2.596 -1.456 6.309 1.00 96.44 69 VAL A CA 1
ATOM 513 C C . VAL A 1 69 ? -2.168 -2.307 5.121 1.00 96.44 69 VAL A C 1
ATOM 515 O O . VAL A 1 69 ? -2.042 -3.526 5.234 1.00 96.44 69 VAL A O 1
ATOM 518 N N . VAL A 1 70 ? -1.957 -1.665 3.977 1.00 95.81 70 VAL A N 1
ATOM 519 C CA . VAL A 1 70 ? -1.524 -2.290 2.732 1.00 95.81 70 VAL A CA 1
ATOM 520 C C . VAL A 1 70 ? -0.059 -1.962 2.487 1.00 95.81 70 VAL A C 1
ATOM 522 O O . VAL A 1 70 ? 0.309 -0.817 2.220 1.00 95.81 70 VAL A O 1
ATOM 525 N N . VAL A 1 71 ? 0.774 -2.991 2.557 1.00 93.56 71 VAL A N 1
ATOM 526 C CA . VAL A 1 71 ? 2.209 -2.908 2.308 1.00 93.56 71 VAL A CA 1
ATOM 527 C C . VAL A 1 71 ? 2.464 -3.223 0.842 1.00 93.56 71 VAL A C 1
ATOM 529 O O . VAL A 1 71 ? 2.294 -4.358 0.382 1.00 93.56 71 VAL A O 1
ATOM 532 N N . THR A 1 72 ? 2.845 -2.191 0.101 1.00 91.81 72 THR A N 1
ATOM 533 C CA . THR A 1 72 ? 3.276 -2.290 -1.291 1.00 91.81 72 THR A CA 1
ATOM 534 C C . THR A 1 72 ? 4.758 -2.629 -1.358 1.00 91.81 72 THR A C 1
ATOM 536 O O . THR A 1 72 ? 5.554 -2.192 -0.527 1.00 91.81 72 THR A O 1
ATOM 539 N N . ASP A 1 73 ? 5.139 -3.416 -2.361 1.00 87.25 73 ASP A N 1
ATOM 540 C CA . ASP A 1 73 ? 6.541 -3.666 -2.659 1.00 87.25 73 ASP A CA 1
ATOM 541 C C . ASP A 1 73 ? 6.788 -3.657 -4.178 1.00 87.25 73 ASP A C 1
ATOM 543 O O . ASP A 1 73 ? 5.906 -4.045 -4.959 1.00 87.25 73 ASP A O 1
ATOM 547 N N . PRO A 1 74 ? 7.980 -3.220 -4.630 1.00 82.75 74 PRO A N 1
ATOM 548 C CA . PRO A 1 74 ? 8.266 -3.118 -6.056 1.00 82.75 74 PRO A CA 1
ATOM 549 C C . PRO A 1 74 ? 8.212 -4.457 -6.798 1.00 82.75 74 PRO A C 1
ATOM 551 O O . PRO A 1 74 ? 7.954 -4.470 -7.998 1.00 82.75 74 PRO A O 1
ATOM 554 N N . ARG A 1 75 ? 8.450 -5.592 -6.125 1.00 79.94 75 ARG A N 1
ATOM 555 C CA . ARG A 1 75 ? 8.489 -6.912 -6.775 1.00 79.94 75 ARG A CA 1
ATOM 556 C C . ARG A 1 75 ? 7.085 -7.430 -7.060 1.00 79.94 75 ARG A C 1
ATOM 558 O O . ARG A 1 75 ? 6.850 -7.962 -8.141 1.00 79.94 75 ARG A O 1
ATOM 565 N N . GLY A 1 76 ? 6.148 -7.240 -6.136 1.00 74.94 76 GLY A N 1
ATOM 566 C CA . GLY A 1 76 ? 4.739 -7.570 -6.328 1.00 74.94 76 GLY A CA 1
ATOM 567 C C . GLY A 1 76 ? 4.091 -6.739 -7.434 1.00 74.94 76 GLY A C 1
ATOM 568 O O . GLY A 1 76 ? 3.213 -7.224 -8.154 1.00 74.94 76 GLY A O 1
ATOM 569 N N . PHE A 1 77 ? 4.570 -5.507 -7.616 1.00 72.38 77 PHE A N 1
ATOM 570 C CA . PHE A 1 77 ? 4.007 -4.574 -8.582 1.00 72.38 77 PHE A CA 1
ATOM 571 C C . PHE A 1 77 ? 4.6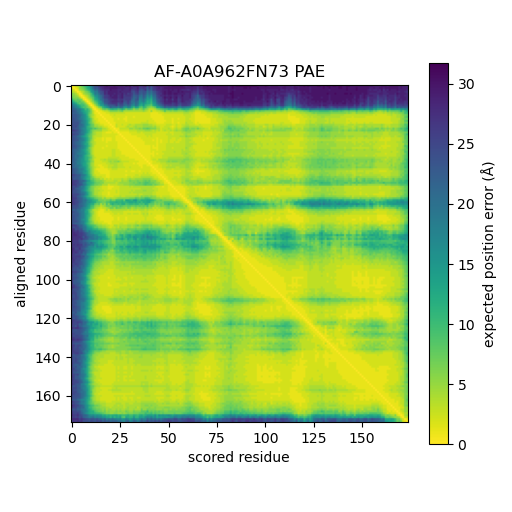77 -4.626 -9.966 1.00 72.38 77 PHE A C 1
ATOM 573 O O . PHE A 1 77 ? 3.994 -4.692 -10.990 1.00 72.38 77 PHE A O 1
ATOM 580 N N . HIS A 1 78 ? 6.011 -4.663 -9.997 1.00 72.00 78 HIS A N 1
ATOM 581 C CA . HIS A 1 78 ? 6.844 -4.540 -11.193 1.00 72.00 78 HIS A CA 1
ATOM 582 C C . HIS A 1 78 ? 7.911 -5.655 -11.284 1.00 72.00 78 HIS A C 1
ATOM 584 O O . HIS A 1 78 ? 9.105 -5.413 -11.479 1.00 72.00 78 HIS A O 1
ATOM 590 N N . ALA A 1 79 ? 7.510 -6.923 -11.171 1.00 70.31 79 ALA A N 1
ATOM 591 C CA . ALA A 1 79 ? 8.371 -8.023 -11.610 1.00 70.31 79 ALA A CA 1
ATOM 592 C C . ALA A 1 79 ? 8.490 -7.996 -13.148 1.00 70.31 79 ALA A C 1
ATOM 594 O O . ALA A 1 79 ? 7.633 -8.528 -13.856 1.00 70.31 79 ALA A O 1
ATOM 595 N N . ARG A 1 80 ? 9.530 -7.336 -13.680 1.00 70.06 80 ARG A N 1
ATOM 596 C CA . ARG A 1 80 ? 9.769 -7.243 -15.128 1.00 70.06 80 ARG A CA 1
ATOM 597 C C . ARG A 1 80 ? 10.087 -8.625 -15.697 1.00 70.06 80 ARG A C 1
ATOM 599 O O . ARG A 1 80 ? 11.137 -9.196 -15.413 1.00 70.06 80 ARG A O 1
ATOM 606 N N . ASP A 1 81 ? 9.217 -9.126 -16.568 1.00 78.25 81 ASP A N 1
ATOM 607 C CA . ASP A 1 81 ? 9.558 -10.255 -17.430 1.00 78.25 81 ASP A CA 1
ATOM 608 C C . ASP A 1 81 ? 10.371 -9.741 -18.621 1.00 78.25 81 ASP A C 1
ATOM 610 O O . ASP A 1 81 ? 9.841 -9.051 -19.494 1.00 78.25 81 ASP A O 1
ATOM 614 N N . TRP A 1 82 ? 11.664 -10.066 -18.654 1.00 74.56 82 TRP A N 1
ATOM 615 C CA . TRP A 1 82 ? 12.579 -9.665 -19.727 1.00 74.56 82 TRP A CA 1
ATOM 616 C C . TRP A 1 82 ? 12.181 -10.229 -21.096 1.00 74.56 82 TRP A C 1
ATOM 618 O O . TRP A 1 82 ? 12.627 -9.721 -22.121 1.00 74.56 82 TRP A O 1
ATOM 628 N N . ARG A 1 83 ? 11.330 -11.262 -21.129 1.00 82.62 83 ARG A N 1
ATOM 629 C CA . ARG A 1 83 ? 10.826 -11.855 -22.372 1.00 82.62 83 ARG A CA 1
ATOM 630 C C . ARG A 1 83 ? 9.705 -11.034 -23.007 1.00 82.62 83 ARG A C 1
ATOM 632 O O . ARG A 1 83 ? 9.381 -11.261 -24.170 1.00 82.62 83 ARG A O 1
ATOM 639 N N . GLN A 1 84 ? 9.100 -10.101 -22.268 1.00 82.06 84 GLN A N 1
ATOM 640 C CA . GLN A 1 84 ? 8.001 -9.280 -22.771 1.00 82.06 84 GLN A CA 1
ATOM 641 C C . GLN A 1 84 ? 8.507 -7.961 -23.370 1.00 82.06 84 GLN A C 1
ATOM 643 O O . GLN A 1 84 ? 9.338 -7.287 -22.749 1.00 82.06 84 GLN A O 1
ATOM 648 N N . PRO A 1 85 ? 7.959 -7.519 -24.517 1.00 82.88 85 PRO A N 1
ATOM 649 C CA . PRO A 1 85 ? 8.206 -6.176 -25.027 1.00 82.88 85 PRO A CA 1
ATOM 650 C C . PRO A 1 85 ? 7.847 -5.107 -23.987 1.00 82.88 85 PRO A C 1
ATOM 652 O O . PRO A 1 85 ? 6.848 -5.231 -23.279 1.00 82.88 85 PRO A O 1
ATOM 655 N N . SER A 1 86 ? 8.639 -4.041 -23.927 1.00 77.81 86 SER A N 1
ATOM 656 C CA . SER A 1 86 ? 8.477 -2.908 -23.003 1.00 77.81 86 SER A CA 1
ATOM 657 C C . SER A 1 86 ? 7.073 -2.327 -22.953 1.00 77.81 86 SER A C 1
ATOM 659 O O . SER A 1 86 ? 6.497 -2.183 -21.880 1.00 77.81 86 SER A O 1
ATOM 661 N N . VAL A 1 87 ? 6.463 -2.117 -24.120 1.00 81.88 87 VAL A N 1
ATOM 662 C CA . VAL A 1 87 ? 5.098 -1.582 -24.230 1.00 81.88 87 VAL A CA 1
ATOM 663 C C . VAL A 1 87 ? 4.071 -2.479 -23.526 1.00 81.88 87 VAL A C 1
ATOM 665 O O . VAL A 1 87 ? 3.130 -1.986 -22.909 1.00 81.88 87 VAL A O 1
ATOM 668 N N . VAL A 1 88 ? 4.251 -3.802 -23.583 1.00 82.94 88 VAL A N 1
ATOM 669 C CA . VAL A 1 88 ? 3.339 -4.763 -22.945 1.00 82.94 88 VAL A CA 1
ATOM 670 C C . VAL A 1 88 ? 3.517 -4.751 -21.429 1.00 82.94 88 VAL A C 1
ATOM 672 O O . VAL A 1 88 ? 2.532 -4.735 -20.694 1.00 82.94 88 VAL A O 1
ATOM 675 N N . ALA A 1 89 ? 4.760 -4.717 -20.950 1.00 78.62 89 ALA A N 1
ATOM 676 C CA . ALA A 1 89 ? 5.032 -4.657 -19.518 1.00 78.62 89 ALA A CA 1
ATOM 677 C C . ALA A 1 89 ? 4.548 -3.347 -18.891 1.00 78.62 89 ALA A C 1
ATOM 679 O O . ALA A 1 89 ? 3.904 -3.385 -17.846 1.00 78.62 89 ALA A O 1
ATOM 680 N N . GLN A 1 90 ? 4.773 -2.214 -19.560 1.00 82.56 90 GLN A N 1
ATOM 681 C CA . GLN A 1 90 ? 4.250 -0.918 -19.137 1.00 82.56 90 GLN A CA 1
ATOM 682 C C . GLN A 1 90 ? 2.726 -0.959 -19.001 1.00 82.56 90 GLN A C 1
ATOM 684 O O . GLN A 1 90 ? 2.187 -0.588 -17.959 1.00 82.56 90 GLN A O 1
ATOM 689 N N . ARG A 1 91 ? 2.032 -1.453 -20.032 1.00 86.31 91 ARG A N 1
ATOM 690 C CA . ARG A 1 91 ? 0.573 -1.545 -20.023 1.00 86.31 91 ARG A CA 1
ATOM 691 C C . ARG A 1 91 ? 0.060 -2.406 -18.868 1.00 86.31 91 ARG A C 1
ATOM 693 O O . ARG A 1 91 ? -0.877 -2.007 -18.189 1.00 86.31 91 ARG A O 1
ATOM 700 N N . HIS A 1 92 ? 0.699 -3.544 -18.592 1.00 85.00 92 HIS A N 1
ATOM 701 C CA . HIS A 1 92 ? 0.330 -4.375 -17.443 1.00 85.00 92 HIS A CA 1
ATOM 702 C C . HIS A 1 92 ? 0.487 -3.644 -16.107 1.00 85.00 92 HIS A C 1
ATOM 704 O O . HIS A 1 92 ? -0.317 -3.842 -15.199 1.00 85.00 92 HIS A O 1
ATOM 710 N N . VAL A 1 93 ? 1.523 -2.821 -15.959 1.00 85.31 93 VAL A N 1
ATOM 711 C CA . VAL A 1 93 ? 1.777 -2.075 -14.720 1.00 85.31 93 VAL A CA 1
ATOM 712 C C . VAL A 1 93 ? 0.754 -0.958 -14.548 1.00 85.31 93 VAL A C 1
ATOM 714 O O . VAL A 1 93 ? 0.226 -0.768 -13.453 1.00 85.31 93 VAL A O 1
ATOM 717 N N . GLU A 1 94 ? 0.417 -0.262 -15.629 1.00 89.88 94 GLU A N 1
ATOM 718 C CA . GLU A 1 94 ? -0.644 0.743 -15.644 1.00 89.88 94 GLU A CA 1
ATOM 719 C C . GLU A 1 94 ? -2.006 0.122 -15.298 1.00 89.88 94 GLU A C 1
ATOM 721 O O . GLU A 1 94 ? -2.675 0.580 -14.373 1.00 89.88 94 GLU A O 1
ATOM 726 N N . GLU A 1 95 ? -2.379 -0.983 -15.950 1.00 91.44 95 GLU A N 1
ATOM 727 C CA . GLU A 1 95 ? -3.628 -1.707 -15.681 1.00 91.44 95 GLU A CA 1
ATOM 728 C C . GLU A 1 95 ? -3.693 -2.205 -14.228 1.00 91.44 95 GLU A C 1
ATOM 730 O O . GLU A 1 95 ? -4.714 -2.032 -13.558 1.00 91.44 95 GLU A O 1
ATOM 735 N N . LYS A 1 96 ? -2.589 -2.748 -13.695 1.00 90.12 96 LYS A N 1
ATOM 736 C CA . LYS A 1 96 ? -2.490 -3.122 -12.275 1.00 90.12 96 LYS A CA 1
ATOM 737 C C . LYS A 1 96 ? -2.621 -1.915 -11.348 1.00 90.12 96 LYS A C 1
ATOM 739 O O . LYS A 1 96 ? -3.255 -2.038 -10.304 1.00 90.12 96 LYS A O 1
ATOM 744 N N . THR A 1 97 ? -2.054 -0.764 -11.715 1.00 93.00 97 THR A N 1
ATOM 745 C CA . THR A 1 97 ? -2.128 0.473 -10.911 1.00 93.00 97 THR A CA 1
ATOM 746 C C . THR A 1 97 ? -3.565 0.938 -10.821 1.00 93.00 97 THR A C 1
ATOM 748 O O . THR A 1 97 ? -4.069 1.183 -9.728 1.00 93.00 97 THR A O 1
ATOM 751 N N . ILE A 1 98 ? -4.241 0.996 -11.968 1.00 95.25 98 ILE A N 1
ATOM 752 C CA . ILE A 1 98 ? -5.645 1.385 -12.063 1.00 95.25 98 ILE A CA 1
ATOM 753 C C . ILE A 1 98 ? -6.509 0.427 -11.244 1.00 95.25 98 ILE A C 1
ATOM 755 O O . ILE A 1 98 ? -7.288 0.877 -10.407 1.00 95.25 98 ILE A O 1
ATOM 759 N N . ALA A 1 99 ? -6.347 -0.886 -11.428 1.00 94.19 99 ALA A N 1
ATOM 760 C CA . ALA A 1 99 ? -7.114 -1.882 -10.688 1.00 94.19 99 ALA A CA 1
ATOM 761 C C . ALA A 1 99 ? -6.900 -1.763 -9.172 1.00 94.19 99 ALA A C 1
ATOM 763 O O . ALA A 1 99 ? -7.866 -1.799 -8.413 1.00 94.19 99 ALA A O 1
ATOM 764 N N . PHE A 1 100 ? -5.654 -1.580 -8.731 1.00 95.25 100 PHE A N 1
ATOM 765 C CA . PHE A 1 100 ? -5.320 -1.430 -7.318 1.00 95.25 100 PHE A CA 1
ATOM 766 C C . PHE A 1 100 ? -5.923 -0.158 -6.712 1.00 95.25 100 PHE A C 1
ATOM 768 O O . PHE A 1 100 ? -6.563 -0.223 -5.666 1.00 95.25 100 PHE A O 1
ATOM 775 N N . VAL A 1 101 ? -5.796 0.984 -7.393 1.00 96.88 101 VAL A N 1
ATOM 776 C CA . VAL A 1 101 ? -6.394 2.258 -6.961 1.00 96.88 101 VAL A CA 1
ATOM 777 C C . VAL A 1 101 ? -7.917 2.155 -6.878 1.00 96.88 101 VAL A C 1
ATOM 779 O O . VAL A 1 101 ? -8.501 2.604 -5.895 1.00 96.88 101 VAL A O 1
ATOM 782 N N . LEU A 1 102 ? -8.561 1.525 -7.864 1.00 96.50 102 LEU A N 1
ATOM 783 C CA . LEU A 1 102 ? -10.007 1.295 -7.848 1.00 96.50 102 LEU A CA 1
ATOM 784 C C . LEU A 1 102 ? -10.432 0.368 -6.704 1.00 96.50 102 LEU A C 1
ATOM 786 O O . LEU A 1 102 ? -11.464 0.609 -6.082 1.00 96.50 102 LEU A O 1
ATOM 790 N N . ALA A 1 103 ? -9.649 -0.670 -6.407 1.00 95.75 103 ALA A N 1
ATOM 791 C CA . ALA A 1 103 ? -9.927 -1.574 -5.296 1.00 95.75 103 ALA A CA 1
ATOM 792 C C . ALA A 1 103 ? -9.799 -0.865 -3.939 1.00 95.75 103 ALA A C 1
ATOM 794 O O . ALA A 1 103 ? -10.665 -1.033 -3.086 1.00 95.75 103 ALA A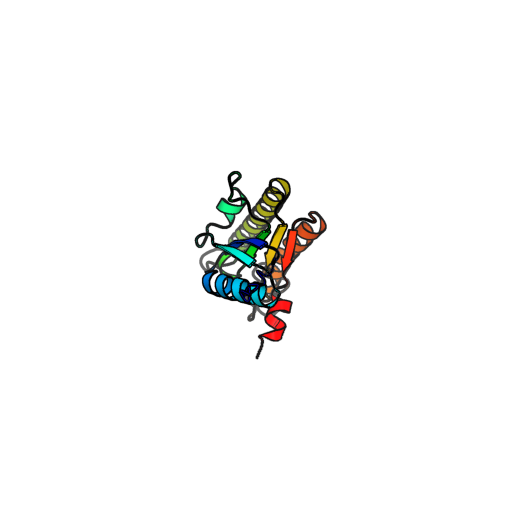 O 1
ATOM 795 N N . LEU A 1 104 ? -8.770 -0.031 -3.755 1.00 96.50 104 LEU A N 1
ATOM 796 C CA . LEU A 1 104 ? -8.604 0.780 -2.546 1.00 96.50 104 LEU A CA 1
ATOM 797 C C . LEU A 1 104 ? -9.757 1.771 -2.361 1.00 96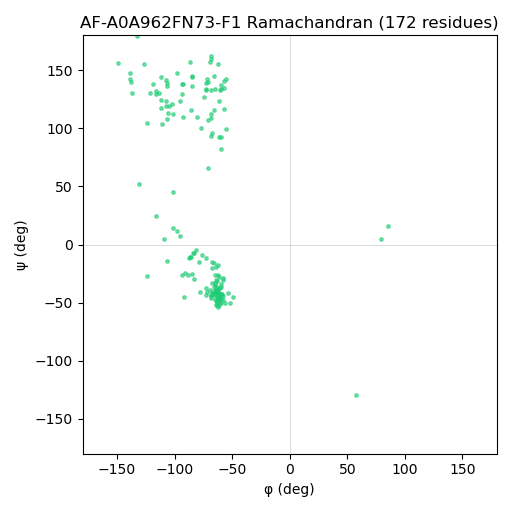.50 104 LEU A C 1
ATOM 799 O O . LEU A 1 104 ? -10.317 1.856 -1.271 1.00 96.50 104 LEU A O 1
ATOM 803 N N . ASP A 1 105 ? -10.125 2.495 -3.421 1.00 96.56 105 ASP A N 1
ATOM 804 C CA . ASP A 1 105 ? -11.222 3.468 -3.378 1.00 96.56 105 ASP A CA 1
ATOM 805 C C . ASP A 1 105 ? -12.560 2.777 -3.082 1.00 96.56 105 ASP A C 1
ATOM 807 O O . ASP A 1 105 ? -13.310 3.193 -2.199 1.00 96.56 105 ASP A O 1
ATOM 811 N N . GLY A 1 106 ? -12.819 1.654 -3.761 1.00 94.75 106 GLY A N 1
ATOM 812 C CA . GLY A 1 106 ? -14.002 0.828 -3.545 1.00 94.75 106 GLY A CA 1
ATOM 813 C C . GLY A 1 106 ? -14.087 0.279 -2.120 1.00 94.75 106 GLY A C 1
ATOM 814 O O . GLY A 1 106 ? -15.151 0.350 -1.504 1.00 94.75 106 GLY A O 1
ATOM 815 N N . PHE A 1 107 ? -12.972 -0.210 -1.570 1.00 94.69 107 PHE A N 1
ATOM 816 C CA . PHE A 1 107 ? -12.906 -0.675 -0.186 1.00 94.69 107 PHE A CA 1
ATOM 817 C C . PHE A 1 107 ? -13.169 0.468 0.803 1.00 94.69 107 PHE A C 1
ATOM 819 O O . PHE A 1 107 ? -14.025 0.343 1.677 1.00 94.69 107 PHE A O 1
ATOM 826 N N . ALA A 1 108 ? -12.482 1.603 0.646 1.00 94.19 108 ALA A N 1
ATOM 827 C CA . ALA A 1 108 ? -12.616 2.760 1.530 1.00 94.19 108 ALA A CA 1
ATOM 828 C C . ALA A 1 108 ? -14.027 3.379 1.492 1.00 94.19 108 ALA A C 1
ATOM 830 O O . ALA A 1 108 ? -14.512 3.907 2.496 1.00 94.19 108 ALA A O 1
ATOM 831 N N . ALA A 1 109 ? -14.709 3.299 0.347 1.00 93.00 109 ALA A N 1
ATOM 832 C CA . ALA A 1 109 ? -16.101 3.712 0.213 1.00 93.00 109 ALA A CA 1
ATOM 833 C C . ALA A 1 109 ? -17.075 2.735 0.899 1.00 93.00 109 ALA A C 1
ATOM 835 O O . ALA A 1 109 ? -18.067 3.170 1.485 1.00 93.00 109 ALA A O 1
ATOM 836 N N . ALA A 1 110 ? -16.798 1.429 0.839 1.00 91.62 110 ALA A N 1
ATOM 837 C CA . ALA A 1 110 ? -17.672 0.382 1.371 1.00 91.62 110 ALA A CA 1
ATOM 838 C C . ALA A 1 110 ? -17.478 0.101 2.872 1.00 91.62 110 ALA A C 1
ATOM 840 O O . ALA A 1 110 ? -18.409 -0.365 3.527 1.00 91.62 110 ALA A O 1
ATOM 841 N N . SER A 1 111 ? -16.294 0.380 3.418 1.00 90.25 111 SER A N 1
ATOM 842 C CA . SER A 1 111 ? -15.935 0.116 4.814 1.00 90.25 111 SER A CA 1
ATOM 843 C C . SER A 1 111 ? -15.758 1.413 5.612 1.00 90.25 111 SER A C 1
ATOM 845 O O . SER A 1 111 ? -15.244 2.396 5.075 1.00 90.25 111 SER A O 1
ATOM 847 N N . PRO A 1 112 ? -16.139 1.454 6.904 1.00 90.06 112 PRO A N 1
ATOM 848 C CA . PRO A 1 112 ? -15.788 2.566 7.784 1.00 90.06 112 PRO A CA 1
ATOM 849 C C . PRO A 1 112 ? -14.304 2.580 8.196 1.00 90.06 112 PRO A C 1
ATOM 851 O O . PRO A 1 112 ? -13.869 3.574 8.772 1.00 90.06 112 PRO A O 1
ATOM 854 N N . SER A 1 113 ? -13.540 1.512 7.938 1.00 93.31 113 SER A N 1
ATOM 855 C CA . SER A 1 113 ? -12.129 1.403 8.329 1.00 93.31 113 SER A CA 1
ATOM 856 C C . SER A 1 113 ? -11.242 2.414 7.595 1.00 93.31 113 SER A C 1
ATOM 858 O O . SER A 1 113 ? -11.426 2.667 6.402 1.00 93.31 113 SER A O 1
ATOM 860 N N . GLN A 1 114 ? -10.219 2.927 8.281 1.00 95.19 114 GLN A N 1
ATOM 861 C CA . GLN A 1 114 ? -9.155 3.691 7.626 1.00 95.19 114 GLN A CA 1
ATOM 862 C C . GLN A 1 114 ? -8.283 2.749 6.788 1.00 95.19 114 GLN A C 1
ATOM 864 O O . GLN A 1 114 ? -7.938 1.657 7.234 1.00 95.19 114 GLN A O 1
ATOM 869 N N . VAL A 1 115 ? -7.874 3.179 5.601 1.00 96.75 115 VAL A N 1
ATOM 870 C CA . VAL A 1 115 ? -6.912 2.467 4.759 1.00 96.75 115 VAL A CA 1
ATOM 871 C C . VAL A 1 115 ? -5.592 3.222 4.787 1.00 96.75 115 VAL A C 1
ATOM 873 O O . VAL A 1 115 ? -5.544 4.402 4.457 1.00 96.75 115 VAL A O 1
ATOM 876 N N . 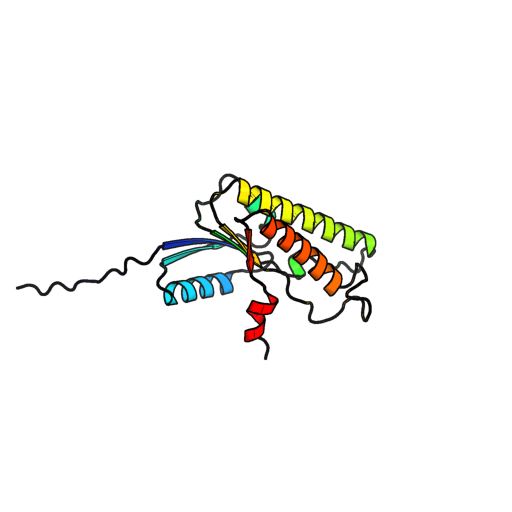LEU A 1 116 ? -4.515 2.553 5.176 1.00 97.62 116 LEU A N 1
ATOM 877 C CA . LEU A 1 116 ? -3.152 3.066 5.122 1.00 97.62 116 LEU A CA 1
ATOM 878 C C . LEU A 1 116 ? -2.386 2.272 4.071 1.00 97.62 116 LEU A C 1
ATOM 880 O O . LEU A 1 116 ? -2.332 1.052 4.149 1.00 97.62 116 LEU A O 1
ATOM 884 N N . VAL A 1 117 ? -1.802 2.941 3.084 1.00 97.00 117 VAL A N 1
ATOM 885 C CA . VAL A 1 117 ? -1.049 2.293 2.000 1.00 97.00 117 VAL A CA 1
ATOM 886 C C . VAL A 1 117 ? 0.370 2.833 1.994 1.00 97.00 117 VAL A C 1
ATOM 888 O O . VAL A 1 117 ? 0.567 4.048 1.990 1.00 97.00 117 VAL A O 1
ATOM 891 N N . THR A 1 118 ? 1.369 1.953 1.967 1.00 95.81 118 THR A N 1
ATOM 892 C CA . THR A 1 118 ? 2.755 2.392 1.769 1.00 95.81 118 THR A CA 1
ATOM 893 C C . THR A 1 118 ? 2.971 2.812 0.317 1.00 95.81 118 THR A C 1
ATOM 895 O O . THR A 1 118 ? 2.484 2.154 -0.608 1.00 95.81 118 THR A O 1
ATOM 898 N N . THR A 1 119 ? 3.709 3.897 0.087 1.00 95.56 119 THR A N 1
ATOM 899 C CA . THR A 1 119 ? 4.230 4.210 -1.251 1.00 95.56 119 THR A CA 1
ATOM 900 C C . THR A 1 119 ? 5.300 3.195 -1.652 1.00 95.56 119 THR A C 1
ATOM 902 O O . THR A 1 119 ? 5.897 2.536 -0.800 1.00 95.56 119 THR A O 1
ATOM 905 N N . LEU A 1 120 ? 5.568 3.066 -2.952 1.00 93.12 120 LEU A N 1
ATOM 906 C CA . LEU A 1 120 ? 6.760 2.353 -3.400 1.00 93.12 120 LEU A CA 1
ATOM 907 C C . LEU A 1 120 ? 7.993 3.214 -3.109 1.00 93.12 120 LEU A C 1
ATOM 909 O O . LEU A 1 120 ? 7.972 4.402 -3.449 1.00 93.12 120 LEU A O 1
ATOM 913 N N . PRO A 1 121 ? 9.058 2.646 -2.525 1.00 90.38 121 PRO A N 1
ATOM 914 C CA . PRO A 1 121 ? 10.302 3.376 -2.346 1.00 90.38 121 PRO A CA 1
ATOM 915 C C . PRO A 1 121 ? 10.995 3.625 -3.688 1.00 90.38 121 PRO A C 1
ATOM 917 O O . PRO A 1 121 ? 10.780 2.886 -4.658 1.00 90.38 121 PRO A O 1
ATOM 920 N N . GLN A 1 122 ? 11.857 4.642 -3.744 1.00 86.38 122 GLN A N 1
ATOM 921 C CA . GLN A 1 122 ? 12.722 4.853 -4.902 1.00 86.38 122 GLN A CA 1
ATOM 922 C C . GLN A 1 122 ? 13.580 3.614 -5.171 1.00 86.38 122 GLN A C 1
ATOM 924 O O . GLN A 1 122 ? 14.086 2.953 -4.260 1.00 86.38 122 GLN A O 1
ATOM 929 N N . SER A 1 123 ? 13.761 3.299 -6.453 1.00 83.44 123 SER A N 1
ATOM 930 C CA . SER A 1 123 ? 14.636 2.199 -6.845 1.00 83.44 123 SER A CA 1
ATOM 931 C C . SER A 1 123 ? 16.090 2.542 -6.533 1.00 83.44 123 SER A C 1
ATOM 933 O O . SER A 1 123 ? 16.579 3.603 -6.913 1.00 83.44 123 SER A O 1
ATOM 935 N N . ALA A 1 124 ? 16.807 1.608 -5.906 1.00 81.62 124 ALA A N 1
ATOM 936 C CA . ALA A 1 124 ? 18.238 1.751 -5.641 1.00 81.62 124 ALA A CA 1
ATOM 937 C C . ALA A 1 124 ? 19.093 1.735 -6.924 1.00 81.62 124 ALA A C 1
ATOM 939 O O . ALA A 1 124 ? 20.238 2.182 -6.906 1.00 81.62 124 ALA A O 1
ATOM 940 N N . ALA A 1 125 ? 18.559 1.208 -8.033 1.00 84.81 125 ALA A N 1
ATOM 941 C CA . ALA A 1 125 ? 19.252 1.146 -9.315 1.00 84.81 125 ALA A CA 1
ATOM 942 C C . ALA A 1 125 ? 18.315 1.499 -10.484 1.00 84.81 125 ALA A C 1
ATOM 944 O O . ALA A 1 125 ? 17.159 1.057 -10.492 1.00 84.81 125 ALA A O 1
ATOM 945 N N . PRO A 1 126 ? 18.800 2.253 -11.488 1.00 87.00 126 PRO A N 1
ATOM 946 C CA . PRO A 1 126 ? 18.020 2.549 -12.680 1.00 87.00 126 PRO A CA 1
ATOM 947 C C . PRO A 1 126 ? 17.887 1.304 -13.569 1.00 87.00 126 PRO A C 1
ATOM 949 O O . PRO A 1 126 ? 18.840 0.542 -13.738 1.00 87.00 126 PRO A O 1
ATOM 952 N N . LEU A 1 127 ? 16.722 1.131 -14.190 1.00 86.00 127 LEU A N 1
ATOM 953 C CA . LEU A 1 127 ? 16.459 0.112 -15.212 1.00 86.00 127 LEU A CA 1
ATOM 954 C C . LEU A 1 127 ? 16.666 0.646 -16.636 1.00 86.00 127 LEU A C 1
ATOM 956 O O . LEU A 1 127 ? 17.007 -0.129 -17.526 1.00 86.00 127 LEU A O 1
ATOM 960 N N . ALA A 1 128 ? 16.520 1.959 -16.850 1.00 86.62 128 ALA A N 1
ATOM 961 C CA . ALA A 1 128 ? 16.719 2.610 -18.151 1.00 86.62 128 ALA A CA 1
ATOM 962 C C . ALA A 1 128 ? 17.887 3.621 -18.161 1.00 86.62 128 ALA A C 1
ATOM 964 O O . ALA A 1 128 ? 17.923 4.556 -18.967 1.00 86.62 128 ALA A O 1
ATOM 965 N N . GLY A 1 129 ? 18.861 3.446 -17.262 1.00 88.62 129 GLY A N 1
ATOM 966 C CA . GLY A 1 129 ? 20.052 4.296 -17.179 1.00 88.62 129 GLY A CA 1
ATOM 967 C C . GLY A 1 129 ? 19.707 5.774 -16.964 1.00 88.62 129 GLY A C 1
ATOM 968 O O . GLY A 1 129 ? 18.922 6.112 -16.087 1.00 88.62 129 GLY A O 1
ATOM 969 N N . ALA A 1 130 ? 20.273 6.669 -17.777 1.00 90.25 130 ALA A N 1
ATOM 970 C CA . ALA A 1 130 ? 20.020 8.111 -17.670 1.00 90.25 130 ALA A CA 1
ATOM 971 C C . ALA A 1 130 ? 18.568 8.517 -17.992 1.00 90.25 130 ALA A C 1
ATOM 973 O O . ALA A 1 130 ? 18.153 9.625 -17.661 1.00 90.25 130 ALA A O 1
ATOM 974 N N . LEU A 1 131 ? 17.793 7.636 -18.633 1.00 90.19 131 LEU A N 1
ATOM 975 C CA . LEU A 1 131 ? 16.402 7.897 -18.997 1.00 90.19 131 LEU A CA 1
ATOM 976 C C . LEU A 1 131 ? 15.408 7.357 -17.960 1.00 90.19 131 LEU A C 1
ATOM 978 O O . LEU A 1 131 ? 14.210 7.400 -18.209 1.00 90.19 131 LEU A O 1
ATOM 982 N N . ASP A 1 132 ? 15.859 6.867 -16.802 1.00 90.38 132 ASP A N 1
ATOM 983 C CA . ASP A 1 132 ? 15.015 6.141 -15.840 1.00 90.38 132 ASP A CA 1
ATOM 984 C C . ASP A 1 132 ? 13.797 6.926 -15.324 1.00 90.38 132 ASP A C 1
ATOM 986 O O . ASP A 1 132 ? 12.767 6.339 -15.012 1.00 90.38 132 ASP A O 1
ATOM 990 N N . GLY A 1 133 ? 13.886 8.256 -15.268 1.00 89.31 133 GLY A N 1
ATOM 991 C CA . GLY A 1 133 ? 12.771 9.120 -14.862 1.00 89.31 133 GLY A CA 1
ATOM 992 C C . GLY A 1 133 ? 11.800 9.495 -15.987 1.00 89.31 133 GLY A C 1
ATOM 993 O O . GLY A 1 133 ? 10.746 10.060 -15.713 1.00 89.31 133 GLY A O 1
ATOM 994 N N . HIS A 1 134 ? 12.142 9.215 -17.245 1.00 89.94 134 HIS A N 1
ATOM 995 C CA . HIS A 1 134 ? 11.390 9.678 -18.420 1.00 89.94 134 HIS A CA 1
ATOM 996 C C . HIS A 1 134 ? 10.947 8.540 -19.339 1.00 89.94 134 HIS A C 1
ATOM 998 O O . HIS A 1 134 ? 9.961 8.677 -20.060 1.00 89.94 134 HIS A O 1
ATOM 1004 N N . HIS A 1 135 ? 11.686 7.434 -19.341 1.00 87.81 135 HIS A N 1
ATOM 1005 C CA . HIS A 1 135 ? 11.374 6.267 -20.140 1.00 87.81 135 HIS A CA 1
ATOM 1006 C C . HIS A 1 135 ? 10.378 5.379 -19.390 1.00 87.81 135 HIS A C 1
ATOM 1008 O O . HIS A 1 135 ? 10.598 5.110 -18.210 1.00 87.81 135 HIS A O 1
ATOM 1014 N N . PRO A 1 136 ? 9.338 4.849 -20.051 1.00 83.50 136 PRO A N 1
ATOM 1015 C CA . PRO A 1 136 ? 8.339 4.033 -19.369 1.00 83.50 136 PRO A CA 1
ATOM 1016 C C . PRO A 1 136 ? 8.831 2.714 -18.759 1.00 83.50 136 PRO A C 1
ATOM 1018 O O . PRO A 1 136 ? 8.174 2.174 -17.879 1.00 83.50 136 PRO A O 1
ATOM 1021 N N . ASP A 1 137 ? 9.984 2.204 -19.196 1.00 83.00 137 ASP A N 1
ATOM 1022 C CA . ASP A 1 137 ? 10.659 1.059 -18.550 1.00 83.00 137 ASP A CA 1
ATOM 1023 C C . ASP A 1 137 ? 11.518 1.452 -17.339 1.00 83.00 137 ASP A C 1
ATOM 1025 O O . ASP A 1 137 ? 12.100 0.590 -16.678 1.00 83.00 137 ASP A O 1
ATOM 1029 N N . GLY A 1 138 ? 11.677 2.749 -17.094 1.00 88.50 138 GLY A N 1
ATOM 1030 C CA . GLY A 1 138 ? 12.509 3.254 -16.023 1.00 88.50 138 GLY A CA 1
ATOM 1031 C C . GLY A 1 138 ? 11.866 3.020 -14.661 1.00 88.50 138 GLY A C 1
ATOM 1032 O O . GLY A 1 138 ? 10.676 3.278 -14.468 1.00 88.50 138 GLY A O 1
ATOM 1033 N N . ALA A 1 139 ? 12.645 2.532 -13.698 1.00 88.12 139 ALA A N 1
ATOM 1034 C CA . ALA A 1 139 ? 12.124 2.225 -12.371 1.00 88.12 139 ALA A CA 1
ATOM 1035 C C . ALA A 1 139 ? 11.597 3.483 -11.670 1.00 88.12 139 ALA A C 1
ATOM 1037 O O . ALA A 1 139 ? 10.512 3.452 -11.092 1.00 88.12 139 ALA A O 1
ATOM 1038 N N . ALA A 1 140 ? 12.320 4.598 -11.774 1.00 90.44 140 ALA A N 1
ATOM 1039 C CA . ALA A 1 140 ? 11.905 5.888 -11.246 1.00 90.44 140 ALA A CA 1
ATOM 1040 C C . ALA A 1 140 ? 10.612 6.385 -11.906 1.00 90.44 140 ALA A C 1
ATOM 1042 O O . ALA A 1 140 ? 9.716 6.846 -11.201 1.00 90.44 140 ALA A O 1
ATOM 1043 N N . PHE A 1 141 ? 10.469 6.242 -13.229 1.00 90.75 141 PHE A N 1
ATOM 1044 C CA . PHE A 1 141 ? 9.234 6.584 -13.939 1.00 90.75 141 PHE A CA 1
ATOM 1045 C C . PHE A 1 141 ? 8.037 5.791 -13.397 1.00 90.75 141 PHE A C 1
ATOM 1047 O O . PHE A 1 141 ? 6.994 6.363 -13.082 1.00 90.75 141 PHE A O 1
ATOM 1054 N N . LEU A 1 142 ? 8.195 4.477 -13.235 1.00 89.44 142 LEU A N 1
ATOM 1055 C CA . LEU A 1 142 ? 7.127 3.584 -12.783 1.00 89.44 142 LEU A CA 1
ATOM 1056 C C . LEU A 1 142 ? 6.742 3.831 -11.322 1.00 89.44 142 LEU A C 1
ATOM 1058 O O . LEU A 1 142 ? 5.556 3.929 -11.005 1.00 89.44 142 LEU A O 1
ATOM 1062 N N . VAL A 1 143 ? 7.733 3.992 -10.441 1.00 92.00 143 VAL A N 1
ATOM 1063 C CA . VAL A 1 143 ? 7.514 4.368 -9.037 1.00 92.00 143 VAL A CA 1
ATOM 1064 C C . VAL A 1 143 ? 6.819 5.726 -8.956 1.00 92.00 143 VAL A C 1
ATOM 1066 O O . VAL A 1 143 ? 5.870 5.885 -8.188 1.00 92.00 143 VAL A O 1
ATOM 1069 N N . HIS A 1 144 ? 7.238 6.700 -9.770 1.00 92.38 144 HIS A N 1
ATOM 1070 C CA . HIS A 1 144 ? 6.612 8.017 -9.818 1.00 92.38 144 HIS A CA 1
ATOM 1071 C C . HIS A 1 144 ? 5.148 7.938 -10.263 1.00 92.38 144 HIS A C 1
ATOM 1073 O O . HIS A 1 144 ? 4.288 8.518 -9.601 1.00 92.38 144 HIS A O 1
ATOM 1079 N N . ALA A 1 145 ? 4.855 7.196 -11.332 1.00 92.25 145 ALA A N 1
ATOM 1080 C CA . ALA A 1 145 ? 3.499 7.013 -11.837 1.00 92.25 145 ALA A CA 1
ATOM 1081 C C . ALA A 1 145 ? 2.590 6.330 -10.800 1.00 92.25 145 ALA A C 1
ATOM 1083 O O . ALA A 1 145 ? 1.509 6.838 -10.496 1.00 92.25 145 ALA A O 1
ATOM 1084 N N . PHE A 1 146 ? 3.053 5.231 -10.195 1.00 93.69 146 PHE A N 1
ATOM 1085 C CA . PHE A 1 146 ? 2.311 4.509 -9.160 1.00 93.69 146 PHE A CA 1
ATOM 1086 C C . PHE A 1 146 ? 2.042 5.382 -7.927 1.00 93.69 146 PHE A C 1
ATOM 1088 O O . PHE A 1 146 ? 0.896 5.548 -7.506 1.00 93.69 146 PHE A O 1
ATOM 1095 N N . ASN A 1 147 ? 3.087 6.006 -7.375 1.00 95.56 147 ASN A N 1
ATOM 1096 C CA . ASN A 1 147 ? 2.952 6.876 -6.207 1.00 95.56 147 ASN A CA 1
ATOM 1097 C C . ASN A 1 147 ? 2.113 8.122 -6.523 1.00 95.56 147 ASN A C 1
ATOM 1099 O O . ASN A 1 147 ? 1.392 8.611 -5.656 1.00 95.56 147 ASN A O 1
ATOM 1103 N N . GLY A 1 148 ? 2.174 8.637 -7.753 1.00 96.69 148 GLY A N 1
ATOM 1104 C CA . GLY A 1 148 ? 1.309 9.713 -8.231 1.00 96.69 148 GLY A CA 1
ATOM 1105 C C . GLY A 1 148 ? -0.169 9.323 -8.186 1.00 96.69 148 GLY A C 1
ATOM 1106 O O . GLY A 1 148 ? -0.978 10.068 -7.634 1.00 96.69 148 GLY A O 1
ATOM 1107 N N . ALA A 1 149 ? -0.510 8.128 -8.676 1.00 96.75 149 ALA A N 1
ATOM 1108 C CA . ALA A 1 149 ? -1.877 7.613 -8.636 1.00 96.75 149 ALA A CA 1
ATOM 1109 C C . ALA A 1 149 ? -2.394 7.432 -7.195 1.00 96.75 149 ALA A C 1
ATOM 1111 O O . ALA A 1 149 ? -3.530 7.803 -6.895 1.00 96.75 149 ALA A O 1
ATOM 1112 N N . LEU A 1 150 ? -1.550 6.940 -6.279 1.00 97.06 150 LEU A N 1
ATOM 1113 C CA . LEU A 1 150 ? -1.893 6.831 -4.857 1.00 97.06 150 LEU A CA 1
ATOM 1114 C C . LEU A 1 150 ? -2.100 8.193 -4.186 1.00 97.06 150 LEU A C 1
ATOM 1116 O O . LEU A 1 150 ? -3.058 8.362 -3.433 1.00 97.06 150 LEU A O 1
ATOM 1120 N N . ARG A 1 151 ? -1.236 9.178 -4.465 1.00 98.06 151 ARG A N 1
ATOM 1121 C CA . ARG A 1 151 ? -1.389 10.548 -3.942 1.00 98.06 151 ARG A CA 1
ATOM 1122 C C . ARG A 1 151 ? -2.687 11.179 -4.417 1.00 98.06 151 ARG A C 1
ATOM 1124 O O . ARG A 1 151 ? -3.388 11.800 -3.624 1.00 98.06 151 ARG A O 1
ATOM 1131 N N . GLU A 1 152 ? -3.027 10.987 -5.686 1.00 98.25 152 GLU A N 1
ATOM 1132 C CA . GLU A 1 152 ? -4.281 11.490 -6.234 1.00 98.25 152 GLU A CA 1
ATOM 1133 C C . GLU A 1 152 ? -5.505 10.801 -5.614 1.00 98.25 152 GLU A C 1
ATOM 1135 O O . GLU A 1 152 ? -6.512 11.461 -5.357 1.00 98.25 152 GLU A O 1
ATOM 1140 N N . LEU A 1 153 ? -5.429 9.499 -5.318 1.00 98.00 153 LEU A N 1
ATOM 1141 C CA . LEU A 1 153 ? -6.470 8.805 -4.556 1.00 98.00 153 LEU A CA 1
ATOM 1142 C C . LEU A 1 153 ? -6.613 9.383 -3.141 1.00 98.00 153 LEU A C 1
ATOM 1144 O O . LEU A 1 153 ? -7.708 9.798 -2.771 1.00 98.00 153 LEU A O 1
ATOM 1148 N N . ALA A 1 154 ? -5.524 9.455 -2.375 1.00 97.69 154 ALA A N 1
ATOM 1149 C CA . ALA A 1 154 ? -5.534 9.952 -0.997 1.00 97.69 154 ALA A CA 1
ATOM 1150 C C . ALA A 1 154 ? -6.030 11.406 -0.897 1.00 97.69 154 ALA A C 1
ATOM 1152 O O . ALA A 1 154 ? -6.731 11.775 0.041 1.00 97.69 154 ALA A O 1
ATOM 1153 N N . ARG A 1 155 ? -5.737 12.235 -1.909 1.00 97.88 155 ARG A N 1
ATOM 1154 C CA . ARG A 1 155 ? -6.251 13.608 -2.005 1.00 97.88 155 ARG A CA 1
ATOM 1155 C C . ARG A 1 155 ? -7.774 13.660 -2.167 1.00 97.88 155 ARG A C 1
ATOM 1157 O O . ARG A 1 155 ? -8.403 14.600 -1.687 1.00 97.88 155 ARG A O 1
ATOM 1164 N N . ARG A 1 156 ? -8.363 12.694 -2.877 1.00 97.44 156 ARG A N 1
ATOM 1165 C CA . ARG A 1 156 ? -9.810 12.632 -3.153 1.00 97.44 156 ARG A CA 1
ATOM 1166 C C . ARG A 1 156 ? -10.591 11.842 -2.106 1.00 97.44 156 ARG A C 1
ATOM 1168 O O . ARG A 1 156 ? -11.785 12.086 -1.955 1.00 97.44 156 ARG A O 1
ATOM 1175 N N . ASN A 1 157 ? -9.945 10.914 -1.402 1.00 97.12 157 ASN A N 1
ATOM 1176 C CA . ASN A 1 157 ? -10.584 10.032 -0.436 1.00 97.12 157 ASN A CA 1
ATOM 1177 C C . ASN A 1 157 ? -9.902 10.144 0.944 1.00 97.12 157 ASN A C 1
ATOM 1179 O O . ASN A 1 157 ? -8.835 9.565 1.142 1.00 97.12 157 ASN A O 1
ATOM 1183 N N . PRO A 1 158 ? -10.521 10.828 1.928 1.00 95.88 158 PRO A N 1
ATOM 1184 C CA . PRO A 1 158 ? -9.909 11.070 3.238 1.00 95.88 158 PRO A CA 1
ATOM 1185 C C . PRO A 1 158 ? -9.717 9.799 4.081 1.00 95.88 158 PRO A C 1
ATOM 1187 O O . PRO A 1 158 ? -8.969 9.814 5.058 1.00 95.88 158 PRO A O 1
ATOM 1190 N N . ARG A 1 159 ? -10.367 8.687 3.714 1.00 96.62 159 ARG A N 1
ATOM 1191 C CA . ARG A 1 159 ? -10.163 7.384 4.363 1.00 96.62 159 ARG A CA 1
ATOM 1192 C C . ARG A 1 159 ? -8.926 6.650 3.856 1.00 96.62 159 ARG A C 1
ATOM 1194 O O . ARG A 1 159 ? -8.599 5.598 4.394 1.00 96.62 159 ARG A O 1
ATOM 1201 N N . VAL A 1 160 ? -8.238 7.181 2.846 1.00 97.94 160 VAL A N 1
ATOM 1202 C CA . VAL A 1 160 ? -6.987 6.625 2.331 1.00 97.94 160 VAL A CA 1
ATOM 1203 C C . VAL A 1 160 ? -5.832 7.518 2.775 1.00 97.94 160 VAL A C 1
ATOM 1205 O O . VAL A 1 160 ? -5.659 8.632 2.290 1.00 97.94 160 VAL A O 1
ATOM 1208 N N . GLY A 1 161 ? -5.033 7.019 3.714 1.00 97.56 161 GLY A N 1
ATOM 1209 C CA . GLY A 1 161 ? -3.776 7.619 4.143 1.00 97.56 161 GLY A CA 1
ATOM 1210 C C . GLY A 1 161 ? -2.584 6.958 3.457 1.00 97.56 161 GLY A C 1
ATOM 1211 O O . GLY A 1 161 ? -2.603 5.760 3.168 1.00 97.56 161 GLY A O 1
ATOM 1212 N N . LEU A 1 162 ? -1.531 7.737 3.215 1.00 97.69 162 LEU A N 1
ATOM 1213 C CA . LEU A 1 162 ? -0.279 7.231 2.659 1.00 97.69 162 LEU A CA 1
ATOM 1214 C C . LEU A 1 162 ? 0.806 7.192 3.728 1.00 97.69 162 LEU A C 1
ATOM 1216 O O . LEU A 1 162 ? 0.979 8.150 4.478 1.00 97.69 162 LEU A O 1
ATOM 1220 N N . ILE A 1 163 ? 1.552 6.094 3.751 1.00 95.69 163 ILE A N 1
ATOM 1221 C CA . ILE A 1 163 ? 2.795 5.964 4.504 1.00 95.69 163 ILE A CA 1
ATOM 1222 C C . ILE A 1 163 ? 3.927 6.134 3.496 1.00 95.69 163 ILE A C 1
ATOM 1224 O O . ILE A 1 163 ? 4.096 5.304 2.603 1.00 95.69 163 ILE A O 1
ATOM 1228 N N . ASP A 1 164 ? 4.676 7.227 3.613 1.00 93.94 164 ASP A N 1
ATOM 1229 C CA . ASP A 1 164 ? 5.817 7.477 2.738 1.00 93.94 164 ASP A CA 1
ATOM 1230 C C . ASP A 1 164 ? 6.955 6.507 3.090 1.00 93.94 164 ASP A C 1
ATOM 1232 O O . ASP A 1 164 ? 7.582 6.622 4.145 1.00 93.94 164 ASP A O 1
ATOM 1236 N N . ALA A 1 165 ? 7.185 5.522 2.221 1.00 91.31 165 ALA A N 1
ATOM 1237 C CA . ALA A 1 165 ? 8.201 4.498 2.425 1.00 91.31 165 ALA A CA 1
ATOM 1238 C C . ALA A 1 165 ? 9.627 5.063 2.369 1.00 91.31 165 ALA A C 1
ATOM 1240 O O . ALA A 1 165 ? 10.485 4.584 3.107 1.00 91.31 165 ALA A O 1
ATOM 1241 N N . ASP A 1 166 ? 9.884 6.086 1.549 1.00 89.25 166 ASP A N 1
ATOM 1242 C CA . ASP A 1 166 ? 11.207 6.710 1.473 1.00 89.25 166 ASP A CA 1
ATOM 1243 C C . ASP A 1 166 ? 11.507 7.450 2.783 1.00 89.25 166 ASP A C 1
ATOM 1245 O O . ASP A 1 166 ? 12.585 7.290 3.355 1.00 89.25 166 ASP A O 1
ATOM 1249 N N . LEU A 1 167 ? 10.527 8.187 3.320 1.00 88.38 167 LEU A N 1
ATOM 1250 C CA . LEU A 1 167 ? 10.662 8.844 4.623 1.00 88.38 167 LEU A CA 1
ATOM 1251 C C . LEU A 1 167 ? 10.783 7.832 5.770 1.00 88.38 167 LEU A C 1
ATOM 1253 O O . LEU A 1 167 ? 11.612 8.013 6.661 1.00 88.38 167 LEU A O 1
ATOM 1257 N N . ALA A 1 168 ? 9.985 6.762 5.749 1.00 85.62 168 ALA A N 1
ATOM 1258 C CA . ALA A 1 168 ? 10.030 5.717 6.769 1.00 85.62 168 ALA A CA 1
ATOM 1259 C C . ALA A 1 168 ? 11.388 4.997 6.794 1.00 85.62 168 ALA A C 1
ATOM 1261 O O . ALA A 1 168 ? 11.892 4.660 7.865 1.00 85.62 168 ALA A O 1
ATOM 1262 N N . MET A 1 169 ? 12.004 4.793 5.626 1.00 81.38 169 MET A N 1
ATOM 1263 C CA . MET A 1 169 ? 13.323 4.169 5.509 1.00 81.38 169 MET A CA 1
ATOM 1264 C C . MET A 1 169 ? 14.488 5.155 5.645 1.00 81.38 169 MET A C 1
ATOM 1266 O O . MET A 1 169 ? 15.620 4.708 5.815 1.00 81.38 169 MET A O 1
ATOM 1270 N N . ALA A 1 170 ? 14.252 6.470 5.630 1.00 82.31 170 ALA A N 1
ATOM 1271 C CA . ALA A 1 170 ? 15.315 7.472 5.745 1.00 82.31 170 ALA A CA 1
ATOM 1272 C C . ALA A 1 170 ? 16.134 7.326 7.040 1.00 82.31 170 ALA A C 1
ATOM 1274 O O . ALA A 1 170 ? 17.327 7.608 7.045 1.00 82.31 170 ALA A O 1
ATOM 1275 N N . ALA A 1 171 ? 15.510 6.844 8.120 1.00 69.75 171 ALA A N 1
ATOM 1276 C CA . ALA A 1 171 ? 16.173 6.568 9.396 1.00 69.75 171 ALA A CA 1
ATOM 1277 C C . ALA A 1 171 ? 16.860 5.186 9.466 1.00 69.75 171 ALA A C 1
ATOM 1279 O O . ALA A 1 171 ? 17.531 4.888 10.450 1.00 69.75 171 ALA A O 1
ATOM 1280 N N . VAL A 1 172 ? 16.660 4.334 8.454 1.00 66.19 172 VAL A N 1
ATOM 1281 C CA . VAL A 1 172 ? 17.174 2.953 8.372 1.00 66.19 172 VAL A CA 1
ATOM 1282 C C . VAL A 1 172 ? 18.328 2.839 7.366 1.00 66.19 172 VAL A C 1
ATOM 1284 O O . VAL A 1 172 ? 19.055 1.846 7.373 1.00 66.19 172 VAL A O 1
ATOM 1287 N N . ALA A 1 173 ? 18.522 3.846 6.507 1.00 44.81 173 ALA A N 1
ATOM 1288 C CA . ALA A 1 173 ? 19.689 3.917 5.637 1.00 44.81 173 ALA A CA 1
ATOM 1289 C C . ALA A 1 173 ? 20.986 3.951 6.483 1.00 44.81 173 ALA A C 1
ATOM 1291 O O . ALA A 1 173 ? 21.023 4.678 7.477 1.00 44.81 173 ALA A O 1
ATOM 1292 N N . PRO A 1 174 ? 22.014 3.152 6.134 1.00 49.28 174 PRO A N 1
ATOM 1293 C CA . PRO A 1 174 ? 23.292 3.127 6.848 1.00 49.28 174 PRO A CA 1
ATOM 1294 C C . PRO A 1 174 ? 24.064 4.448 6.755 1.00 49.28 174 PRO A C 1
ATOM 1296 O O . PRO A 1 174 ? 23.914 5.159 5.733 1.00 49.28 174 PRO A O 1
#

Secondary structure (DSSP, 8-state):
-----------PPEEEEEEEESS--HHHHHHHHHHHHHTT-EEEEEEPPTT-HHHHHH-SS----SEEEEE--HHHH----TTS-HHHHHHHHHHHHHHHHHHHHHHHHH-SSEEEEEPPPPPSS-SSGGGTTTSTT-HHHHHHHHHHHHHHHHHH-TTEEEE-HHHHHHTT--

pLDDT: mean 86.56, std 13.33, range [41.16, 98.25]

Nearest PDB structures (foldseek):
  3slr-assembly1_A  TM=8.549E-01  e=1.708E-09  Bacteroides fragilis
  3tpf-assembly2_F  TM=3.194E-01  e=4.031E-02  Campylobacter jejuni subsp. jejuni NCTC 11168 = ATCC 700819
  4am8-assembly2_F  TM=2.745E-01  e=9.725E-01  Enterococcus faecalis
  6kpd-assembly1_C-2  TM=4.499E-01  e=4.349E+00  Arabidopsis thaliana
  3om1-assembly1_A  TM=3.435E-01  e=2.480E+00  Rattus norvegicus